Protein AF-A0A949YPM0-F1 (afdb_monomer_lite)

Foldseek 3Di:
DDDDPPPPPDDPDDPPPDDPPPPPPPDCVVVVVVVVVVVVVVVVVVVVVVVVVVCVVDDDPPPPPDPPPQLLVLLLVLLVLLQVLCCVQVHVVSNPDALVRLLPDPQNCVQQDPVLSVLNSVSRVVNVCSVPDPDDDPPPRVVSVVCSVVSVVSSVCSNVGHGDDD

Structure (mmCIF, N/CA/C/O backbone):
data_AF-A0A949YPM0-F1
#
_entry.id   AF-A0A949YPM0-F1
#
loop_
_atom_site.group_PDB
_atom_site.id
_atom_site.type_symbol
_atom_site.label_atom_id
_atom_site.label_alt_id
_atom_site.label_comp_id
_atom_site.label_asym_id
_atom_site.label_entity_id
_atom_site.label_seq_id
_atom_site.pdbx_PDB_ins_code
_atom_site.Cartn_x
_atom_site.Cartn_y
_atom_site.Cartn_z
_atom_site.occupancy
_atom_site.B_iso_or_equiv
_atom_site.auth_seq_id
_atom_site.auth_comp_id
_atom_site.auth_asym_id
_atom_site.auth_atom_id
_atom_site.pdbx_PDB_model_num
ATOM 1 N N . MET A 1 1 ? 20.812 -70.352 97.618 1.00 38.47 1 MET A N 1
ATOM 2 C CA . MET A 1 1 ? 21.909 -70.190 96.642 1.00 38.47 1 MET A CA 1
ATOM 3 C C . MET A 1 1 ? 21.410 -69.287 95.536 1.00 38.47 1 MET A C 1
ATOM 5 O O . MET A 1 1 ? 20.353 -69.546 94.978 1.00 38.47 1 MET A O 1
ATOM 9 N N . ASN A 1 2 ? 22.127 -68.184 95.355 1.00 43.38 2 ASN A N 1
ATOM 10 C CA . ASN A 1 2 ? 21.854 -67.089 94.435 1.00 43.38 2 ASN A CA 1
ATOM 11 C C . ASN A 1 2 ? 21.879 -67.557 92.979 1.00 43.38 2 ASN A C 1
ATOM 13 O O . ASN A 1 2 ? 22.799 -68.278 92.604 1.00 43.38 2 ASN A O 1
ATOM 17 N N . GLN A 1 3 ? 20.962 -67.057 92.151 1.00 50.47 3 GLN A N 1
ATOM 18 C CA . GLN A 1 3 ? 21.331 -66.685 90.787 1.00 50.47 3 GLN A CA 1
ATOM 19 C C . GLN A 1 3 ? 20.413 -65.580 90.267 1.00 50.47 3 GLN A C 1
ATOM 21 O O . GLN A 1 3 ? 19.273 -65.778 89.848 1.00 50.47 3 GLN A O 1
ATOM 26 N N . GLU A 1 4 ? 20.971 -64.383 90.380 1.00 54.62 4 GLU A N 1
ATOM 27 C CA . GLU A 1 4 ? 20.552 -63.123 89.804 1.00 54.62 4 GLU A CA 1
ATOM 28 C C . GLU A 1 4 ? 20.445 -63.273 88.281 1.00 54.62 4 GLU A C 1
ATOM 30 O O . GLU A 1 4 ? 21.450 -63.364 87.582 1.00 54.62 4 GLU A O 1
ATOM 35 N N . ASN A 1 5 ? 19.228 -63.272 87.737 1.00 54.69 5 ASN A N 1
ATOM 36 C CA . ASN A 1 5 ? 19.040 -62.923 86.333 1.00 54.69 5 ASN A CA 1
ATOM 37 C C . ASN A 1 5 ? 18.808 -61.416 86.270 1.00 54.69 5 ASN A C 1
ATOM 39 O O . ASN A 1 5 ? 17.684 -60.929 86.409 1.00 54.69 5 ASN A O 1
ATOM 43 N N . ALA A 1 6 ? 19.918 -60.690 86.129 1.00 57.59 6 ALA A N 1
ATOM 44 C CA . ALA A 1 6 ? 19.974 -59.255 85.916 1.00 57.59 6 ALA A CA 1
ATOM 45 C C . ALA A 1 6 ? 19.122 -58.874 84.696 1.00 57.59 6 ALA A C 1
ATOM 47 O O . ALA A 1 6 ? 19.560 -58.952 83.548 1.00 57.59 6 ALA A O 1
ATOM 48 N N . ARG A 1 7 ? 17.879 -58.448 84.938 1.00 60.66 7 ARG A N 1
ATOM 49 C CA . ARG A 1 7 ? 17.095 -57.738 83.929 1.00 60.66 7 ARG A CA 1
ATOM 50 C C . ARG A 1 7 ? 17.717 -56.359 83.784 1.00 60.66 7 ARG A C 1
ATOM 52 O O . ARG A 1 7 ? 17.396 -55.448 84.537 1.00 60.66 7 ARG A O 1
ATOM 59 N N . VAL A 1 8 ? 18.657 -56.241 82.853 1.00 64.75 8 VAL A N 1
ATOM 60 C CA . VAL A 1 8 ? 19.224 -54.966 82.417 1.00 64.75 8 VAL A CA 1
ATOM 61 C C . VAL A 1 8 ? 18.054 -54.072 81.996 1.00 64.75 8 VAL A C 1
ATOM 63 O O . VAL A 1 8 ? 17.419 -54.320 80.972 1.00 64.75 8 VAL A O 1
ATOM 66 N N . LEU A 1 9 ? 17.722 -53.072 82.819 1.00 64.19 9 LEU A N 1
ATOM 67 C CA . LEU A 1 9 ? 16.763 -52.037 82.448 1.00 64.19 9 LEU A CA 1
ATOM 68 C C . LEU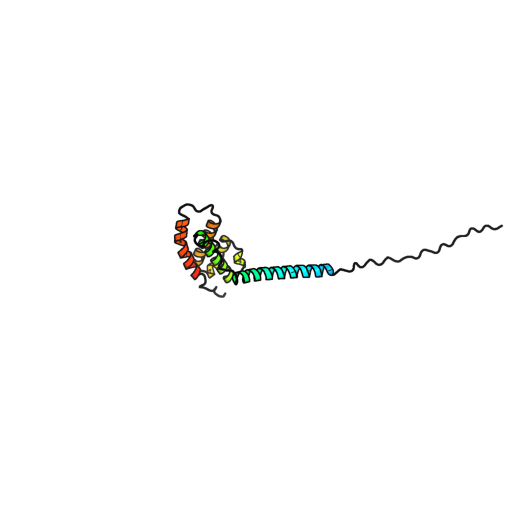 A 1 9 ? 17.405 -51.193 81.350 1.00 64.19 9 LEU A C 1
ATOM 70 O O . LEU A 1 9 ? 18.222 -50.314 81.614 1.00 64.19 9 LEU A O 1
ATOM 74 N N . VAL A 1 10 ? 17.045 -51.484 80.106 1.00 69.25 10 VAL A N 1
ATOM 75 C CA . VAL A 1 10 ? 17.373 -50.617 78.979 1.00 69.25 10 VAL A CA 1
ATOM 76 C C . VAL A 1 10 ? 16.450 -49.399 79.069 1.00 69.25 10 VAL A C 1
ATOM 78 O O . VAL A 1 10 ? 15.228 -49.584 79.077 1.00 69.25 10 VAL A O 1
ATOM 81 N N . PRO A 1 11 ? 16.976 -48.163 79.160 1.00 76.75 11 PRO A N 1
ATOM 82 C CA . PRO A 1 11 ? 16.118 -46.990 79.142 1.00 76.75 11 PRO A CA 1
ATOM 83 C C . PRO A 1 11 ? 15.390 -46.908 77.788 1.00 76.75 11 PRO A C 1
ATOM 85 O O . PRO A 1 11 ? 15.989 -47.213 76.750 1.00 76.75 11 PRO A O 1
ATOM 88 N N . PRO A 1 12 ? 14.103 -46.515 77.766 1.00 74.38 12 PRO A N 1
ATOM 89 C CA . PRO A 1 12 ? 13.367 -46.360 76.519 1.00 74.38 12 PRO A CA 1
ATOM 90 C C . PRO A 1 12 ? 14.058 -45.307 75.647 1.00 74.38 12 PRO A C 1
ATOM 92 O O . PRO A 1 12 ? 14.489 -44.263 76.142 1.00 74.38 12 PRO A O 1
ATOM 95 N N . ARG A 1 13 ? 14.198 -45.589 74.345 1.00 73.31 13 ARG A N 1
ATOM 96 C CA . ARG A 1 13 ? 14.840 -44.649 73.418 1.00 73.31 13 ARG A CA 1
ATOM 97 C C . ARG A 1 13 ? 14.066 -43.322 73.405 1.00 73.31 13 ARG A C 1
ATOM 99 O O . ARG A 1 13 ? 12.836 -43.364 73.332 1.00 73.31 13 ARG A O 1
ATOM 106 N N . PRO A 1 14 ? 14.751 -42.164 73.439 1.00 76.19 14 PRO A N 1
ATOM 107 C CA . PRO A 1 14 ? 14.097 -40.872 73.285 1.00 76.19 14 PRO A CA 1
ATOM 108 C C . PRO A 1 14 ? 13.355 -40.829 71.947 1.00 76.19 14 PRO A C 1
ATOM 110 O O . PRO A 1 14 ? 13.943 -41.136 70.909 1.00 76.19 14 PRO A O 1
ATOM 113 N N . ASN A 1 15 ? 12.071 -40.471 71.967 1.00 73.62 15 ASN A N 1
ATOM 114 C CA . ASN A 1 15 ? 11.315 -40.254 70.741 1.00 73.62 15 ASN A CA 1
ATOM 115 C C . ASN A 1 15 ? 11.779 -38.924 70.135 1.00 73.62 15 ASN A C 1
ATOM 117 O O . ASN A 1 15 ? 11.441 -37.855 70.646 1.00 73.62 15 ASN A O 1
ATOM 121 N N . LEU A 1 16 ? 12.608 -38.997 69.094 1.00 70.44 16 LEU A N 1
ATOM 122 C CA . LEU A 1 16 ? 12.941 -37.839 68.279 1.00 70.44 16 LEU A CA 1
ATOM 123 C C . LEU A 1 16 ? 11.668 -37.509 67.503 1.00 70.44 16 LEU A C 1
ATOM 125 O O . LEU A 1 16 ? 11.258 -38.268 66.627 1.00 70.44 16 LEU A O 1
ATOM 129 N N . GLY A 1 17 ? 10.991 -36.431 67.905 1.00 77.12 17 GLY A N 1
ATOM 130 C CA . GLY A 1 17 ? 9.842 -35.915 67.170 1.00 77.12 17 GLY A CA 1
ATOM 131 C C . GLY A 1 17 ? 10.182 -35.709 65.687 1.00 77.12 17 GLY A C 1
ATOM 132 O O . GLY A 1 17 ? 11.360 -35.707 65.326 1.00 77.12 17 GLY A O 1
ATOM 133 N N . PRO A 1 18 ? 9.168 -35.559 64.821 1.00 78.56 18 PRO A N 1
ATOM 134 C CA . PRO A 1 18 ? 9.378 -35.438 63.382 1.00 78.56 18 PRO A CA 1
ATOM 135 C C . PRO A 1 18 ? 10.439 -34.375 63.078 1.00 78.56 18 PRO A C 1
ATOM 137 O O . PRO A 1 18 ? 10.359 -33.259 63.597 1.00 78.56 18 PRO A O 1
ATOM 140 N N . GLU A 1 19 ? 11.441 -34.737 62.271 1.00 75.06 19 GLU A N 1
ATOM 141 C CA . GLU A 1 19 ? 12.464 -33.786 61.841 1.00 75.06 19 GLU A CA 1
ATOM 142 C C . GLU A 1 19 ? 11.786 -32.592 61.154 1.00 75.06 19 GLU A C 1
ATOM 144 O O . GLU A 1 19 ? 10.887 -32.796 60.327 1.00 75.06 19 GLU A O 1
ATOM 149 N N . PRO A 1 20 ? 12.174 -31.345 61.484 1.00 75.19 20 PRO A N 1
ATOM 150 C CA . PRO A 1 20 ? 11.647 -30.186 60.787 1.00 75.19 20 PRO A CA 1
ATOM 151 C C . PRO A 1 20 ? 12.026 -30.300 59.310 1.00 75.19 20 PRO A C 1
ATOM 153 O O . PRO A 1 20 ? 13.198 -30.472 58.971 1.00 75.19 20 PRO A O 1
ATOM 156 N N . TRP A 1 21 ? 11.031 -30.222 58.427 1.00 66.75 21 TRP A N 1
ATOM 157 C CA . TRP A 1 21 ? 11.277 -30.191 56.991 1.00 66.75 21 TRP A CA 1
ATOM 158 C C . TRP A 1 21 ? 12.193 -29.019 56.654 1.00 66.75 21 TRP A C 1
ATOM 160 O O . TRP A 1 21 ? 12.002 -27.906 57.146 1.00 66.75 21 TRP A O 1
ATOM 170 N N . SER A 1 22 ? 13.203 -29.280 55.825 1.00 66.38 22 SER A N 1
ATOM 171 C CA . SER A 1 22 ? 14.076 -28.236 55.312 1.00 66.38 22 SER A CA 1
ATOM 172 C C . SER A 1 22 ? 13.224 -27.220 54.561 1.00 66.38 22 SER A C 1
ATOM 174 O O . SER A 1 22 ? 12.698 -27.519 53.490 1.00 66.38 22 SER A O 1
ATOM 176 N N . GLU A 1 23 ? 13.082 -26.018 55.114 1.00 62.03 23 GLU A N 1
ATOM 177 C CA . GLU A 1 23 ? 12.576 -24.890 54.347 1.00 62.03 23 GLU A CA 1
ATOM 178 C C . GLU A 1 23 ? 13.609 -24.593 53.260 1.00 62.03 23 GLU A C 1
ATOM 180 O O . GLU A 1 23 ? 14.675 -24.020 53.512 1.00 62.03 23 GLU A O 1
ATOM 185 N N . GLU A 1 24 ? 13.319 -25.050 52.045 1.00 62.97 24 GLU A N 1
ATOM 186 C CA . GLU A 1 24 ? 14.066 -24.707 50.848 1.00 62.97 24 GLU A CA 1
ATOM 187 C C . GLU A 1 24 ? 13.990 -23.185 50.707 1.00 62.97 24 GLU A C 1
ATOM 189 O O . GLU A 1 24 ? 12.982 -22.620 50.283 1.00 62.97 24 GLU A O 1
ATOM 194 N N . ARG A 1 25 ? 15.034 -22.498 51.179 1.00 60.09 25 ARG A N 1
ATOM 195 C CA . ARG A 1 25 ? 15.120 -21.041 51.199 1.00 60.09 25 ARG A CA 1
ATOM 196 C C . ARG A 1 25 ? 14.944 -20.564 49.759 1.00 60.09 25 ARG A C 1
ATOM 198 O O . ARG A 1 25 ? 15.869 -20.684 48.960 1.00 60.09 25 ARG A O 1
ATOM 205 N N . SER A 1 26 ? 13.746 -20.082 49.424 1.00 62.22 26 SER A N 1
ATOM 206 C CA . SER A 1 26 ? 13.344 -19.713 48.067 1.00 62.22 26 SER A CA 1
ATOM 207 C C . SER A 1 26 ? 14.337 -18.698 47.511 1.00 62.22 26 SER A C 1
ATOM 209 O O . SER A 1 26 ? 14.323 -17.519 47.873 1.00 62.22 26 SER A O 1
ATOM 211 N N . SER A 1 27 ? 15.271 -19.191 46.701 1.00 59.34 27 SER A N 1
ATOM 212 C CA . SER A 1 27 ? 16.412 -18.416 46.243 1.00 59.34 27 SER A CA 1
ATOM 213 C C . SER A 1 27 ? 15.902 -17.367 45.260 1.00 59.34 27 SER A C 1
ATOM 215 O O . SER A 1 27 ? 15.370 -17.697 44.206 1.00 59.34 27 SER A O 1
ATOM 217 N N . GLN A 1 28 ? 16.022 -16.087 45.617 1.00 60.16 28 GLN A N 1
ATOM 218 C CA . GLN A 1 28 ? 15.603 -14.945 44.785 1.00 60.16 28 GLN A CA 1
ATOM 219 C C . GLN A 1 28 ? 16.583 -14.657 43.626 1.00 60.16 28 GLN A C 1
ATOM 221 O O . GLN A 1 28 ? 16.368 -13.767 42.805 1.00 60.16 28 GLN A O 1
ATOM 226 N N . TRP A 1 29 ? 17.666 -15.428 43.543 1.00 62.25 29 TRP A N 1
ATOM 227 C CA . TRP A 1 29 ? 18.730 -15.333 42.546 1.00 62.25 29 TRP A CA 1
ATOM 228 C C . TRP A 1 29 ? 18.268 -15.512 41.084 1.00 62.25 29 TRP A C 1
ATOM 230 O O . TRP A 1 29 ? 18.678 -14.705 40.247 1.00 62.25 29 TRP A O 1
ATOM 240 N N . PRO A 1 30 ? 17.390 -16.474 40.729 1.00 62.88 30 PRO A N 1
ATOM 241 C CA . PRO A 1 30 ? 16.832 -16.582 39.378 1.00 62.88 30 PRO A CA 1
ATOM 242 C C . PRO A 1 30 ? 16.025 -15.353 38.933 1.00 62.88 30 PRO A C 1
ATOM 244 O O . PRO A 1 30 ? 16.093 -14.980 37.763 1.00 62.88 30 PRO A O 1
ATOM 247 N N . LEU A 1 31 ? 15.312 -14.679 39.844 1.00 61.41 31 LEU A N 1
ATOM 248 C CA . LEU A 1 31 ? 14.546 -13.463 39.524 1.00 61.41 31 LEU A CA 1
ATOM 249 C C . LEU A 1 31 ? 15.473 -12.282 39.199 1.00 61.41 31 LEU A C 1
ATOM 251 O O . LEU A 1 31 ? 15.232 -11.548 38.239 1.00 61.41 31 LEU A O 1
ATOM 255 N N . LEU A 1 32 ? 16.572 -12.141 39.947 1.00 63.69 32 LEU A N 1
ATOM 256 C CA . LEU A 1 32 ? 17.615 -11.147 39.668 1.00 63.69 32 LEU A CA 1
ATOM 257 C C . LEU A 1 32 ? 18.326 -11.426 38.333 1.00 63.69 32 LEU A C 1
ATOM 259 O O . LEU A 1 32 ? 18.562 -10.500 37.555 1.00 63.69 32 LEU A O 1
ATOM 263 N N . GLY A 1 33 ? 18.605 -12.699 38.031 1.00 68.06 33 GLY A N 1
ATOM 264 C CA . GLY A 1 33 ? 19.191 -13.117 36.754 1.00 68.06 33 GLY A CA 1
ATOM 265 C C . GLY A 1 33 ? 18.290 -12.810 35.554 1.00 68.06 33 GLY A C 1
ATOM 266 O O . GLY A 1 33 ? 18.753 -12.250 34.559 1.00 68.06 33 GLY A O 1
ATOM 267 N N . ALA A 1 34 ? 16.990 -13.101 35.662 1.00 70.25 34 ALA A N 1
ATOM 268 C CA . ALA A 1 34 ? 16.015 -12.803 34.614 1.00 70.25 34 ALA A CA 1
ATOM 269 C C . ALA A 1 34 ? 15.866 -11.290 34.370 1.00 70.25 34 ALA A C 1
ATOM 271 O O . ALA A 1 34 ? 15.826 -10.851 33.218 1.00 70.25 34 ALA A O 1
ATOM 272 N N . GLY A 1 35 ? 15.853 -10.483 35.438 1.00 75.31 35 GLY A N 1
ATOM 273 C CA . GLY A 1 35 ? 15.790 -9.023 35.341 1.00 75.31 35 GLY A CA 1
ATOM 274 C C . GLY A 1 35 ? 16.996 -8.418 34.616 1.00 75.31 35 GLY A C 1
ATOM 275 O O . GLY A 1 35 ? 16.829 -7.576 33.732 1.00 75.31 35 GLY A O 1
ATOM 276 N N . LEU A 1 36 ? 18.208 -8.891 34.924 1.00 81.50 36 LEU A N 1
ATOM 277 C CA . LEU A 1 36 ? 19.436 -8.452 34.251 1.00 81.50 36 LEU A CA 1
ATOM 278 C C . LEU A 1 36 ? 19.457 -8.841 32.768 1.00 81.50 36 LEU A C 1
ATOM 280 O O . LEU A 1 36 ? 19.856 -8.034 31.927 1.00 81.50 36 LEU A O 1
ATOM 284 N N . MET A 1 37 ? 18.989 -10.046 32.436 1.00 79.12 37 MET A N 1
ATOM 285 C CA . MET A 1 37 ? 18.926 -10.521 31.052 1.00 79.12 37 MET A CA 1
ATOM 286 C C . MET A 1 37 ? 17.938 -9.685 30.224 1.00 79.12 37 MET A C 1
ATOM 288 O O . MET A 1 37 ? 18.277 -9.212 29.137 1.00 79.12 37 MET A O 1
ATOM 292 N N . LEU A 1 38 ? 16.757 -9.392 30.778 1.00 84.69 38 LEU A N 1
ATOM 293 C CA . LEU A 1 38 ? 15.768 -8.529 30.132 1.00 84.69 38 LEU A CA 1
ATOM 294 C C . LEU A 1 38 ? 16.290 -7.095 29.951 1.00 84.69 38 LEU A C 1
ATOM 296 O O . LEU A 1 38 ? 16.147 -6.520 28.871 1.00 84.69 38 LEU A O 1
ATOM 300 N N . ALA A 1 39 ? 16.944 -6.528 30.969 1.00 85.19 39 ALA A N 1
ATOM 301 C CA . ALA A 1 39 ? 17.551 -5.201 30.880 1.00 85.19 39 ALA A CA 1
ATOM 302 C C . ALA A 1 39 ? 18.645 -5.140 29.799 1.00 85.19 39 ALA A C 1
ATOM 304 O O . ALA A 1 39 ? 18.699 -4.178 29.031 1.00 85.19 39 ALA A O 1
ATOM 305 N N . ALA A 1 40 ? 19.470 -6.186 29.679 1.00 85.75 40 ALA A N 1
ATOM 306 C CA . ALA A 1 40 ? 20.490 -6.293 28.639 1.00 85.75 40 ALA A CA 1
ATOM 307 C C . ALA A 1 40 ? 19.879 -6.393 27.230 1.00 85.75 40 ALA A C 1
ATOM 309 O O . ALA A 1 40 ? 20.353 -5.722 26.311 1.00 85.75 40 ALA A O 1
ATOM 310 N N . LEU A 1 41 ? 18.797 -7.161 27.054 1.00 87.50 41 LEU A N 1
ATOM 311 C CA . LEU A 1 41 ? 18.079 -7.253 25.778 1.00 87.50 41 LEU A CA 1
ATOM 312 C C . LEU A 1 41 ? 17.441 -5.919 25.377 1.00 87.50 41 LEU A C 1
ATOM 314 O O . LEU A 1 41 ? 17.564 -5.499 24.225 1.00 87.50 41 LEU A O 1
ATOM 318 N N . LEU A 1 42 ? 16.806 -5.221 26.322 1.00 89.56 42 LEU A N 1
ATOM 319 C CA . LEU A 1 42 ? 16.216 -3.904 26.077 1.00 89.56 42 LEU A CA 1
ATOM 320 C C . LEU A 1 42 ? 17.293 -2.870 25.731 1.00 89.56 42 LEU A C 1
ATOM 322 O O . LEU A 1 42 ? 17.146 -2.129 24.756 1.00 89.56 42 LEU A O 1
ATOM 326 N N . ALA A 1 43 ? 18.413 -2.865 26.458 1.00 87.69 43 ALA A N 1
ATOM 327 C CA . ALA A 1 43 ? 19.553 -2.007 26.153 1.00 87.69 43 ALA A CA 1
ATOM 328 C C . ALA A 1 43 ? 20.142 -2.315 24.767 1.00 87.69 43 ALA A C 1
ATOM 330 O O . ALA A 1 43 ? 20.415 -1.392 23.998 1.00 87.69 43 ALA A O 1
ATOM 331 N N . ALA A 1 44 ? 20.269 -3.593 24.396 1.00 84.31 4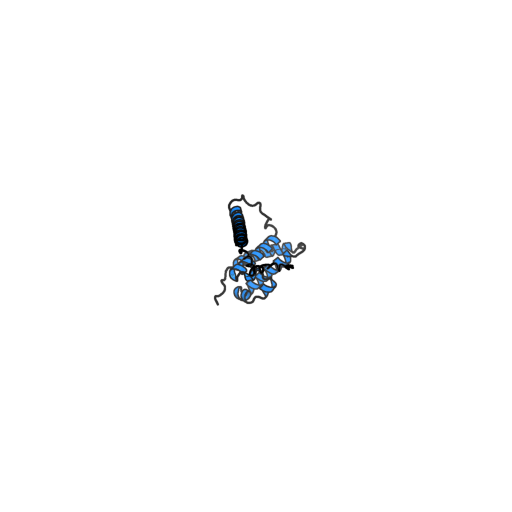4 ALA A N 1
ATOM 332 C CA . ALA A 1 44 ? 20.740 -4.012 23.079 1.00 84.31 44 ALA A CA 1
ATOM 333 C C . ALA A 1 44 ? 19.769 -3.607 21.956 1.00 84.31 44 ALA A C 1
ATOM 335 O O . ALA A 1 44 ? 20.212 -3.149 20.900 1.00 84.31 44 ALA A O 1
ATOM 336 N N . ALA A 1 45 ? 18.457 -3.708 22.181 1.00 82.38 45 ALA A N 1
ATOM 337 C CA . ALA A 1 45 ? 17.436 -3.272 21.232 1.00 82.38 45 ALA A CA 1
ATOM 338 C C . ALA A 1 45 ? 17.479 -1.749 21.021 1.00 82.38 45 ALA A C 1
ATOM 340 O O . ALA A 1 45 ? 17.558 -1.278 19.881 1.00 82.38 45 ALA A O 1
ATOM 341 N N . VAL A 1 46 ? 17.520 -0.967 22.105 1.00 87.81 46 VAL A N 1
ATOM 342 C CA . VAL A 1 46 ? 17.649 0.501 22.052 1.00 87.81 46 VAL A CA 1
ATOM 343 C C . VAL A 1 46 ? 18.976 0.911 21.409 1.00 87.81 46 VAL A C 1
ATOM 345 O O . VAL A 1 46 ? 19.018 1.831 20.584 1.00 87.81 46 VAL A O 1
ATOM 348 N N . TRP A 1 47 ? 20.069 0.208 21.711 1.00 85.38 47 TRP A N 1
ATOM 349 C CA . TRP A 1 47 ? 21.369 0.435 21.088 1.00 85.38 47 TRP A CA 1
ATOM 350 C C . TRP A 1 47 ? 21.355 0.105 19.593 1.00 85.38 47 TRP A C 1
ATOM 352 O O . TRP A 1 47 ? 21.835 0.903 18.794 1.00 85.38 47 TRP A O 1
ATOM 362 N N . MET A 1 48 ? 20.733 -0.996 19.164 1.00 80.81 48 MET A N 1
ATOM 363 C CA . MET A 1 48 ? 20.585 -1.323 17.742 1.00 80.81 48 MET A CA 1
ATOM 364 C C . MET A 1 48 ? 19.733 -0.292 16.994 1.00 80.81 48 MET A C 1
ATOM 366 O O . MET A 1 48 ? 20.118 0.137 15.904 1.00 80.81 48 MET A O 1
ATOM 370 N N . ILE A 1 49 ? 18.617 0.158 17.571 1.00 78.31 49 ILE A N 1
ATOM 371 C CA . ILE A 1 49 ? 17.753 1.184 16.967 1.00 78.31 49 ILE A CA 1
ATOM 372 C C . ILE A 1 49 ? 18.495 2.523 16.885 1.00 78.31 49 ILE A C 1
ATOM 374 O O . ILE A 1 49 ? 18.519 3.160 15.828 1.00 78.31 49 ILE A O 1
ATOM 378 N N . SER A 1 50 ? 19.149 2.947 17.966 1.00 76.06 50 SER A N 1
ATOM 379 C CA . SER A 1 50 ? 19.904 4.204 17.994 1.00 76.06 50 SER A CA 1
ATOM 380 C C . SER A 1 50 ? 21.150 4.153 17.108 1.00 76.06 50 SER A C 1
ATOM 382 O O . SER A 1 50 ? 21.452 5.142 16.446 1.00 76.06 50 SER A O 1
ATOM 384 N N . ARG A 1 51 ? 21.825 3.004 16.989 1.00 70.31 51 ARG A N 1
ATOM 385 C CA . ARG A 1 51 ? 22.934 2.781 16.050 1.00 70.31 51 ARG A CA 1
ATOM 386 C C . ARG A 1 51 ? 22.455 2.822 14.604 1.00 70.31 51 ARG A C 1
ATOM 388 O O . ARG A 1 51 ? 23.120 3.444 13.784 1.00 70.31 51 ARG A O 1
ATOM 395 N N . ARG A 1 52 ? 21.292 2.244 14.281 1.00 66.62 52 ARG A N 1
ATOM 396 C CA . ARG A 1 52 ? 20.661 2.395 12.954 1.00 66.62 52 ARG A CA 1
ATOM 397 C C . ARG A 1 52 ? 20.334 3.862 12.660 1.00 66.62 52 ARG A C 1
ATOM 399 O O . ARG A 1 52 ? 20.603 4.328 11.559 1.00 66.62 52 ARG A O 1
ATOM 406 N N . ARG A 1 53 ? 19.834 4.617 13.645 1.00 63.84 53 ARG A N 1
ATOM 407 C CA . ARG A 1 53 ? 19.547 6.058 13.503 1.00 63.84 53 ARG A CA 1
ATOM 408 C C . ARG A 1 53 ? 20.812 6.923 13.402 1.00 63.84 53 ARG A C 1
ATOM 410 O O . ARG A 1 53 ? 20.835 7.845 12.597 1.00 63.84 53 ARG A O 1
ATOM 417 N N . ARG A 1 54 ? 21.885 6.618 14.143 1.00 57.41 54 ARG A N 1
ATOM 418 C CA . ARG A 1 54 ? 23.180 7.326 14.046 1.00 57.41 54 ARG A CA 1
ATOM 419 C C . ARG A 1 54 ? 23.933 6.988 12.762 1.00 57.41 54 ARG A C 1
ATOM 421 O O . ARG A 1 54 ? 24.504 7.887 12.162 1.00 57.41 54 ARG A O 1
ATOM 428 N N . LYS A 1 55 ? 23.852 5.745 12.273 1.00 49.19 55 LYS A N 1
ATOM 429 C CA . LYS A 1 55 ? 24.339 5.378 10.932 1.00 49.19 55 LYS A CA 1
ATOM 430 C C . LYS A 1 55 ? 23.590 6.108 9.808 1.00 49.19 55 LYS A C 1
ATOM 432 O O . LYS A 1 55 ? 24.162 6.300 8.751 1.00 49.19 55 LYS A O 1
ATOM 437 N N . ARG A 1 56 ? 22.354 6.571 10.031 1.00 51.28 56 ARG A N 1
ATOM 438 C CA . ARG A 1 56 ? 21.667 7.488 9.100 1.00 51.28 56 ARG A CA 1
ATOM 439 C C . ARG A 1 56 ? 22.144 8.945 9.198 1.00 51.28 56 ARG A C 1
ATOM 441 O O . ARG A 1 56 ? 21.848 9.714 8.298 1.00 51.28 56 ARG A O 1
ATOM 448 N N . ARG A 1 57 ? 22.848 9.339 10.270 1.00 51.84 57 ARG A N 1
ATOM 449 C CA . ARG A 1 57 ? 23.342 10.717 10.485 1.00 51.84 57 ARG A CA 1
ATOM 450 C C . ARG A 1 57 ? 24.853 10.899 10.286 1.00 51.84 57 ARG A C 1
ATOM 452 O O . ARG A 1 57 ? 25.275 12.034 10.132 1.00 51.84 57 ARG A O 1
ATOM 459 N N . ALA A 1 58 ? 25.658 9.835 10.302 1.00 53.97 58 ALA A N 1
ATOM 460 C CA . ALA A 1 58 ? 27.126 9.925 10.269 1.00 53.97 58 ALA A CA 1
ATOM 461 C C . ALA A 1 58 ? 27.789 8.903 9.324 1.00 53.97 58 ALA A C 1
ATOM 463 O O . ALA A 1 58 ? 28.840 8.350 9.636 1.00 53.97 58 ALA A O 1
ATOM 464 N N . VAL A 1 59 ? 27.162 8.605 8.186 1.00 44.38 59 VAL A N 1
ATOM 465 C CA . VAL A 1 59 ? 27.740 7.742 7.148 1.00 44.38 59 VAL A CA 1
ATOM 466 C C . VAL A 1 59 ? 27.805 8.561 5.867 1.00 44.38 59 VAL A C 1
ATOM 468 O O . VAL A 1 59 ? 26.808 9.166 5.476 1.00 44.38 59 VAL A O 1
ATOM 471 N N . SER A 1 60 ? 28.997 8.599 5.264 1.00 52.44 60 SER A N 1
ATOM 472 C CA . SER A 1 60 ? 29.245 8.997 3.874 1.00 52.44 60 SER A CA 1
ATOM 473 C C . SER A 1 60 ? 28.106 8.539 2.959 1.00 52.44 60 SER A C 1
ATOM 475 O O . SER A 1 60 ? 27.507 7.501 3.254 1.00 52.44 60 SER A O 1
ATOM 477 N N . PRO A 1 61 ? 27.790 9.277 1.876 1.00 44.66 61 PRO A N 1
ATOM 478 C CA . PRO A 1 61 ? 26.594 9.033 1.078 1.00 44.66 61 PRO A CA 1
ATOM 479 C C . PRO A 1 61 ? 26.473 7.538 0.776 1.00 44.66 61 PRO A C 1
ATOM 481 O O . PRO A 1 61 ? 27.475 6.920 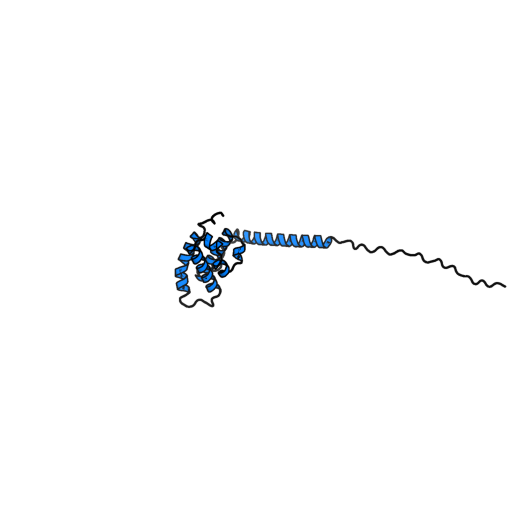0.391 1.00 44.66 61 PRO A O 1
ATOM 484 N N . PRO A 1 62 ? 25.301 6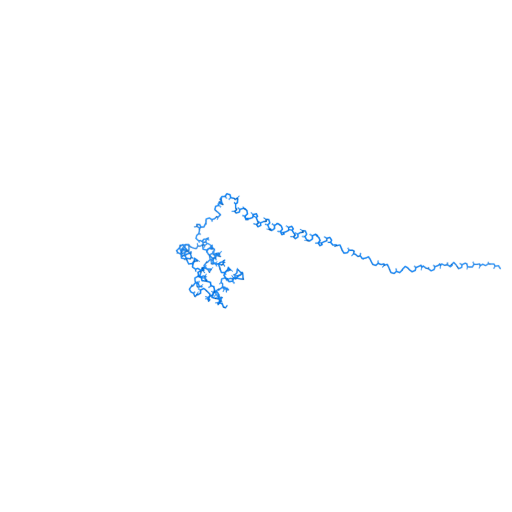.925 1.017 1.00 47.69 62 PRO A N 1
ATOM 485 C CA . PRO A 1 62 ? 25.114 5.533 0.666 1.00 47.69 62 PRO A CA 1
ATOM 486 C C . PRO A 1 62 ? 25.486 5.398 -0.808 1.00 47.69 62 PRO A C 1
ATOM 488 O O . PRO A 1 62 ? 24.969 6.134 -1.647 1.00 47.69 62 PRO A O 1
ATOM 491 N N . LYS A 1 63 ? 26.384 4.460 -1.127 1.00 44.00 63 LYS A N 1
ATOM 492 C CA . LYS A 1 63 ? 26.401 3.892 -2.475 1.00 44.00 63 LYS A CA 1
ATOM 493 C C . LYS A 1 63 ? 24.939 3.511 -2.743 1.00 44.00 63 LYS A C 1
ATOM 495 O O . LYS A 1 63 ? 24.403 2.777 -1.905 1.00 44.00 63 LYS A O 1
ATOM 500 N N . PRO A 1 64 ? 24.275 4.086 -3.762 1.00 40.44 64 PRO A N 1
ATOM 501 C CA . PRO A 1 64 ? 22.842 3.922 -3.945 1.00 40.44 64 PRO A CA 1
ATOM 502 C C . PRO A 1 64 ? 22.558 2.426 -3.984 1.00 40.44 64 PRO A C 1
ATOM 504 O O . PRO A 1 64 ? 23.071 1.700 -4.834 1.00 40.44 64 PRO A O 1
ATOM 507 N N . VAL A 1 65 ? 21.856 1.949 -2.959 1.00 47.59 65 VAL A N 1
ATOM 508 C CA . VAL A 1 65 ? 21.431 0.560 -2.883 1.00 47.59 65 VAL A CA 1
ATOM 509 C C . VAL A 1 65 ? 20.315 0.469 -3.895 1.00 47.59 65 VAL A C 1
ATOM 511 O O . VAL A 1 65 ? 19.263 1.045 -3.648 1.00 47.59 65 VAL A O 1
ATOM 514 N N . THR A 1 66 ? 20.619 -0.178 -5.016 1.00 48.50 66 THR A N 1
ATOM 515 C CA . THR A 1 66 ? 19.697 -0.502 -6.101 1.00 48.50 66 THR A CA 1
ATOM 516 C C . THR A 1 66 ? 18.992 0.737 -6.626 1.00 48.50 66 THR A C 1
ATOM 518 O O . THR A 1 66 ? 18.033 1.234 -6.046 1.00 48.50 66 THR A O 1
ATOM 521 N N . SER A 1 67 ? 19.513 1.251 -7.732 1.00 47.28 67 SER A N 1
ATOM 522 C CA . SER A 1 67 ? 18.775 2.116 -8.634 1.00 47.28 67 SER A CA 1
ATOM 523 C C . SER A 1 67 ? 17.257 1.900 -8.518 1.00 47.28 67 SER A C 1
ATOM 525 O O . SER A 1 67 ? 16.745 0.853 -8.912 1.00 47.28 67 SER A O 1
ATOM 527 N N . LEU A 1 68 ? 16.534 2.917 -8.040 1.00 58.28 68 LEU A N 1
ATOM 528 C CA . LEU A 1 68 ? 15.118 3.089 -8.382 1.00 58.28 68 LEU A CA 1
ATOM 529 C C . LEU A 1 68 ? 14.934 3.158 -9.912 1.00 58.28 68 LEU A C 1
ATOM 531 O O . LEU A 1 68 ? 13.821 3.317 -10.376 1.00 58.28 68 LEU A O 1
ATOM 535 N N . ASP A 1 69 ? 15.999 3.061 -10.707 1.00 62.44 69 ASP A N 1
ATOM 536 C CA . ASP A 1 69 ? 15.980 3.085 -12.163 1.00 62.44 69 ASP A CA 1
ATOM 537 C C . ASP A 1 69 ? 15.211 1.905 -12.776 1.00 62.44 69 ASP A C 1
ATOM 539 O O . ASP A 1 69 ? 14.866 1.989 -13.951 1.00 62.44 69 ASP A O 1
ATOM 543 N N . THR A 1 70 ? 14.901 0.832 -12.028 1.00 78.00 70 THR A N 1
ATOM 544 C CA . THR A 1 70 ? 14.041 -0.234 -12.563 1.00 78.00 70 THR A CA 1
ATOM 545 C C . THR A 1 70 ? 12.551 0.054 -12.293 1.00 78.00 70 THR A C 1
ATOM 547 O O . THR A 1 70 ? 12.172 0.370 -11.159 1.00 78.00 70 THR A O 1
ATOM 550 N N . PRO A 1 71 ? 11.677 -0.031 -13.315 1.00 83.56 71 PRO A N 1
ATOM 551 C CA . PRO A 1 71 ? 10.251 0.308 -13.193 1.00 83.56 71 PRO A CA 1
ATOM 552 C C . PRO A 1 71 ? 9.505 -0.503 -12.123 1.00 83.56 71 PRO A C 1
ATOM 554 O O . PRO A 1 71 ? 8.691 0.023 -11.365 1.00 83.56 71 PRO A O 1
ATOM 557 N N . ASP A 1 72 ? 9.825 -1.787 -12.009 1.00 84.69 72 ASP A N 1
ATOM 558 C CA . ASP A 1 72 ? 9.280 -2.703 -11.007 1.00 84.69 72 ASP A CA 1
ATOM 559 C C . ASP A 1 72 ? 9.595 -2.249 -9.570 1.00 84.69 72 ASP A C 1
ATOM 561 O O . ASP A 1 72 ? 8.710 -2.215 -8.711 1.00 84.69 72 ASP A O 1
ATOM 565 N N . ALA A 1 73 ? 10.828 -1.812 -9.305 1.00 86.06 73 ALA A N 1
ATOM 566 C CA . ALA A 1 73 ? 11.228 -1.293 -8.003 1.00 86.06 73 ALA A CA 1
ATOM 567 C C . ALA A 1 73 ? 10.480 0.003 -7.651 1.00 86.06 73 ALA A C 1
ATOM 569 O O . ALA A 1 73 ? 10.109 0.204 -6.488 1.00 86.06 73 ALA A O 1
ATOM 570 N N . GLN A 1 74 ? 10.213 0.866 -8.640 1.00 88.88 74 GLN A N 1
ATOM 571 C CA . GLN A 1 74 ? 9.396 2.065 -8.439 1.00 88.88 74 GLN A CA 1
ATOM 572 C C . GLN A 1 74 ? 7.953 1.701 -8.087 1.00 88.88 74 GLN A C 1
ATOM 574 O O . GLN A 1 74 ? 7.437 2.194 -7.085 1.00 88.88 74 GLN A O 1
ATOM 579 N N . LEU A 1 75 ? 7.329 0.792 -8.842 1.00 90.81 75 LEU A N 1
ATOM 580 C CA . LEU A 1 75 ? 5.966 0.319 -8.584 1.00 90.81 75 LEU A CA 1
ATOM 581 C C . LEU A 1 75 ? 5.824 -0.254 -7.167 1.00 90.81 75 LEU A C 1
ATOM 583 O O . LEU A 1 75 ? 4.924 0.136 -6.420 1.00 90.81 75 LEU A O 1
ATOM 587 N N . LEU A 1 76 ? 6.737 -1.148 -6.772 1.00 90.62 76 LEU A N 1
ATOM 588 C CA . LEU A 1 76 ? 6.736 -1.747 -5.436 1.00 90.62 76 LEU A CA 1
ATOM 589 C C . LEU A 1 76 ? 6.909 -0.683 -4.343 1.00 90.62 76 LEU A C 1
ATOM 591 O O . LEU A 1 76 ? 6.255 -0.753 -3.300 1.00 90.62 76 LEU A O 1
ATOM 595 N N . SER A 1 77 ? 7.747 0.328 -4.582 1.00 90.38 77 SER A N 1
ATOM 596 C CA . SER A 1 77 ? 7.926 1.450 -3.658 1.00 90.38 77 SER A CA 1
ATOM 597 C C . SER A 1 77 ? 6.653 2.291 -3.516 1.00 90.38 77 SER A C 1
ATOM 599 O O . SER A 1 77 ? 6.261 2.605 -2.389 1.00 90.38 77 SER A O 1
ATOM 601 N N . LEU A 1 78 ? 5.96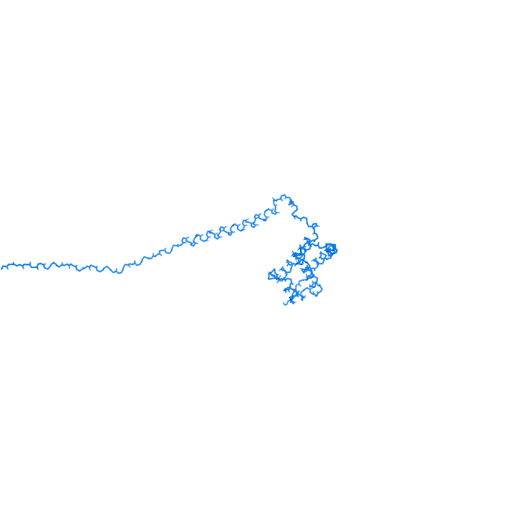5 2.603 -4.622 1.00 92.12 78 LEU A N 1
ATOM 602 C CA . LEU A 1 78 ? 4.680 3.314 -4.602 1.00 92.12 78 LEU A CA 1
ATOM 603 C C . LEU A 1 78 ? 3.630 2.518 -3.811 1.00 92.12 78 LEU A C 1
ATOM 605 O O . LEU A 1 78 ? 2.961 3.077 -2.940 1.00 92.12 78 LEU A O 1
ATOM 609 N N . ALA A 1 79 ? 3.529 1.205 -4.032 1.00 92.88 79 ALA A N 1
ATOM 610 C CA . ALA A 1 79 ? 2.595 0.344 -3.304 1.00 92.88 79 ALA A CA 1
ATOM 611 C C . ALA A 1 79 ? 2.882 0.297 -1.791 1.00 92.88 79 ALA A C 1
ATOM 613 O O . ALA A 1 79 ? 1.960 0.394 -0.976 1.00 92.88 79 ALA A O 1
ATOM 614 N N . VAL A 1 80 ? 4.158 0.211 -1.394 1.00 92.25 80 VAL A N 1
ATOM 615 C CA . VAL A 1 80 ? 4.564 0.285 0.021 1.00 92.25 80 VAL A CA 1
ATOM 616 C C . VAL A 1 80 ? 4.180 1.631 0.627 1.00 92.25 80 VAL A C 1
ATOM 618 O O . VAL A 1 80 ? 3.591 1.670 1.707 1.00 92.25 80 VAL A O 1
ATOM 621 N N . GLN A 1 81 ? 4.467 2.732 -0.067 1.00 91.38 81 GLN A N 1
ATOM 622 C CA . GLN A 1 81 ? 4.111 4.072 0.397 1.00 91.38 81 GLN A CA 1
ATOM 623 C C . GLN A 1 81 ? 2.592 4.221 0.566 1.00 91.38 81 GLN A C 1
ATOM 625 O O . GLN A 1 81 ? 2.146 4.727 1.593 1.00 91.38 81 GLN A O 1
ATOM 630 N N . ALA A 1 82 ? 1.790 3.700 -0.370 1.00 91.94 82 ALA A N 1
ATOM 631 C CA . ALA A 1 82 ? 0.332 3.753 -0.293 1.00 91.94 82 ALA A CA 1
ATOM 632 C C . ALA A 1 82 ? -0.183 2.972 0.924 1.00 91.94 82 ALA A C 1
ATOM 634 O O . ALA A 1 82 ? -1.013 3.478 1.681 1.00 91.94 82 ALA A O 1
ATOM 635 N N . ARG A 1 83 ? 0.366 1.775 1.180 1.00 92.19 83 ARG A N 1
ATOM 636 C CA . ARG A 1 83 ? 0.047 0.989 2.383 1.00 92.19 83 ARG A CA 1
ATOM 637 C C . ARG A 1 83 ? 0.414 1.724 3.669 1.00 92.19 83 ARG A C 1
ATOM 639 O O . ARG A 1 83 ? -0.387 1.740 4.600 1.00 92.19 83 ARG A O 1
ATOM 646 N N . GLU A 1 84 ? 1.576 2.365 3.733 1.00 91.38 84 GLU A N 1
ATOM 647 C CA . GLU A 1 84 ? 1.975 3.156 4.904 1.00 91.38 84 GLU A CA 1
ATOM 648 C C . GLU A 1 84 ? 1.058 4.371 5.120 1.00 91.38 84 GLU A C 1
ATOM 650 O O . GLU A 1 84 ? 0.710 4.689 6.263 1.00 91.38 84 GLU A O 1
ATOM 655 N N . THR A 1 85 ? 0.579 5.007 4.046 1.00 90.69 85 THR A N 1
ATOM 656 C CA . THR A 1 85 ? -0.439 6.061 4.138 1.00 90.69 85 THR A CA 1
ATOM 657 C C . THR A 1 85 ? -1.748 5.530 4.724 1.00 90.69 85 THR A C 1
ATOM 659 O O . THR A 1 85 ? -2.299 6.144 5.640 1.00 90.69 85 THR A O 1
ATOM 662 N N . LEU A 1 86 ? -2.227 4.371 4.263 1.00 90.81 86 LEU A N 1
ATOM 663 C CA . LEU A 1 86 ? -3.431 3.740 4.812 1.00 90.81 86 LEU A CA 1
ATOM 664 C C . LEU A 1 86 ? -3.266 3.388 6.291 1.00 90.81 86 LEU A C 1
ATOM 666 O O . LEU A 1 86 ? -4.145 3.687 7.094 1.00 90.81 86 LEU A O 1
ATOM 670 N N . VAL A 1 87 ? -2.130 2.801 6.665 1.00 91.38 87 VAL A N 1
ATOM 671 C CA . VAL A 1 87 ? -1.817 2.450 8.056 1.00 91.38 87 VAL A CA 1
ATOM 672 C C . VAL A 1 87 ? -1.799 3.689 8.947 1.00 91.38 87 VAL A C 1
ATOM 674 O O . VAL A 1 87 ? -2.335 3.668 10.053 1.00 91.38 87 VAL A O 1
ATOM 677 N N . THR A 1 88 ? -1.228 4.788 8.457 1.00 89.06 88 THR A N 1
ATOM 678 C CA . THR A 1 88 ? -1.201 6.062 9.184 1.00 89.06 88 THR A CA 1
ATOM 679 C C . THR A 1 88 ? -2.609 6.630 9.374 1.00 89.06 88 THR A C 1
ATOM 681 O O . THR A 1 88 ? -2.908 7.191 10.425 1.00 89.06 88 THR A O 1
ATOM 684 N N . ARG A 1 89 ? -3.485 6.473 8.375 1.00 86.81 89 ARG A N 1
ATOM 685 C CA . ARG A 1 89 ? -4.827 7.070 8.368 1.00 86.81 89 ARG A CA 1
ATOM 686 C C . ARG A 1 89 ? -5.886 6.243 9.101 1.00 86.81 89 ARG A C 1
ATOM 688 O O . ARG A 1 89 ? -6.737 6.821 9.769 1.00 86.81 89 ARG A O 1
ATOM 695 N N . PHE A 1 90 ? -5.855 4.922 8.962 1.00 87.81 90 PHE A N 1
ATOM 696 C CA . PHE A 1 90 ? -6.894 4.011 9.462 1.00 87.81 90 PHE A CA 1
ATOM 697 C C . PHE A 1 90 ? -6.399 3.079 10.576 1.00 87.81 90 PHE A C 1
ATOM 699 O O . PHE A 1 90 ? -7.204 2.410 11.221 1.00 87.81 90 PHE A O 1
ATOM 706 N N . GLY A 1 91 ? -5.090 3.053 10.836 1.00 88.56 91 GLY A N 1
ATOM 707 C CA . GLY A 1 91 ? -4.488 2.339 11.955 1.00 88.56 91 GLY A CA 1
ATOM 708 C C . GLY A 1 91 ? -3.635 1.125 11.565 1.00 88.56 91 GLY A C 1
ATOM 709 O O . GLY A 1 91 ? -3.628 0.666 10.419 1.00 88.56 91 GLY A O 1
ATOM 710 N N . PRO A 1 92 ? -2.900 0.564 12.544 1.00 89.50 92 PRO A N 1
ATOM 711 C CA . PRO A 1 92 ? -1.893 -0.474 12.317 1.00 89.50 92 PRO A CA 1
ATOM 712 C C . PRO A 1 92 ? -2.461 -1.819 11.858 1.00 89.50 92 PRO A C 1
ATOM 714 O O . PRO A 1 92 ? -1.721 -2.611 11.275 1.00 89.50 92 PRO A O 1
ATOM 717 N N . SER A 1 93 ? -3.751 -2.084 12.082 1.00 89.38 93 SER A N 1
ATOM 718 C CA . SER A 1 93 ? -4.401 -3.332 11.667 1.00 89.38 93 SER A CA 1
ATOM 719 C C . SER A 1 93 ? -4.378 -3.531 10.149 1.00 89.38 93 SER A C 1
ATOM 721 O O . SER A 1 93 ? -4.261 -4.668 9.700 1.00 89.38 93 SER A O 1
ATOM 723 N N . LEU A 1 94 ? -4.398 -2.451 9.353 1.00 89.38 94 LEU A N 1
ATOM 724 C CA . LEU A 1 94 ? -4.315 -2.534 7.890 1.00 89.38 94 LEU A CA 1
ATOM 725 C C . LEU A 1 94 ? -2.971 -3.057 7.379 1.00 89.38 94 LEU A C 1
ATOM 727 O O . LEU A 1 94 ? -2.904 -3.556 6.258 1.00 89.38 94 LEU A O 1
ATOM 731 N N . ARG A 1 95 ? -1.898 -2.983 8.177 1.00 89.38 95 ARG A N 1
ATOM 732 C CA . ARG A 1 95 ? -0.568 -3.429 7.736 1.00 89.38 95 ARG A CA 1
ATOM 733 C C . ARG A 1 95 ? -0.538 -4.929 7.439 1.00 89.38 95 ARG A C 1
ATOM 735 O O . ARG A 1 95 ? 0.185 -5.346 6.542 1.00 89.38 95 ARG A O 1
ATOM 742 N N . ALA A 1 96 ? -1.298 -5.716 8.197 1.00 90.56 96 ALA A N 1
ATOM 743 C CA . ALA A 1 96 ? -1.350 -7.167 8.047 1.00 90.56 96 ALA A CA 1
ATOM 744 C C . ALA A 1 96 ? -2.348 -7.630 6.974 1.00 90.56 96 ALA A C 1
ATOM 746 O O . ALA A 1 96 ? -2.332 -8.805 6.623 1.00 90.56 96 ALA A O 1
ATOM 747 N N . ARG A 1 97 ? -3.201 -6.731 6.460 1.00 91.56 97 ARG A N 1
ATOM 748 C CA . ARG A 1 97 ? -4.275 -7.112 5.543 1.00 91.56 97 ARG A CA 1
ATOM 749 C C . ARG A 1 97 ? -3.793 -7.311 4.117 1.00 91.56 97 ARG A C 1
ATOM 751 O O . ARG A 1 97 ? -2.976 -6.533 3.604 1.00 91.56 97 ARG A O 1
ATOM 758 N N . THR A 1 98 ? -4.337 -8.326 3.459 1.00 94.00 98 THR A N 1
ATOM 759 C CA . THR A 1 98 ? -4.070 -8.594 2.040 1.00 94.00 98 THR A CA 1
ATOM 760 C C . THR A 1 98 ? -4.747 -7.551 1.152 1.00 94.00 98 THR A C 1
ATOM 762 O O . THR A 1 98 ? -5.607 -6.788 1.592 1.00 94.00 98 THR A O 1
ATOM 765 N N . THR A 1 99 ? -4.342 -7.476 -0.114 1.00 95.06 99 THR A N 1
ATOM 766 C CA . THR A 1 99 ? -4.994 -6.587 -1.088 1.00 95.06 99 THR A CA 1
ATOM 767 C C . THR A 1 99 ? -6.473 -6.958 -1.284 1.00 95.06 99 THR A C 1
ATOM 769 O O . THR A 1 99 ? -7.310 -6.067 -1.393 1.00 95.06 99 THR A O 1
ATOM 772 N N . GLU A 1 100 ? -6.816 -8.248 -1.218 1.00 96.00 100 GLU A N 1
ATOM 773 C CA . GLU A 1 100 ? -8.199 -8.748 -1.286 1.00 96.00 100 GLU A CA 1
ATOM 774 C C . GLU A 1 100 ? -9.032 -8.391 -0.046 1.00 96.00 100 GLU A C 1
ATOM 776 O O . GLU A 1 100 ? -10.207 -8.046 -0.145 1.00 96.00 100 GLU A O 1
ATOM 781 N N . GLU A 1 101 ? -8.442 -8.437 1.147 1.00 96.44 101 GLU A N 1
ATOM 782 C CA . GLU A 1 101 ? -9.137 -8.000 2.360 1.00 96.44 101 GLU A CA 1
ATOM 783 C C . GLU A 1 101 ? -9.414 -6.494 2.331 1.00 96.44 101 GLU A C 1
ATOM 785 O O . GLU A 1 101 ? -10.476 -6.047 2.761 1.00 96.44 101 GLU A O 1
ATOM 790 N N . ILE A 1 102 ? -8.471 -5.704 1.807 1.00 94.81 102 ILE A N 1
ATOM 791 C CA . ILE A 1 102 ? -8.640 -4.255 1.656 1.00 94.81 102 ILE A CA 1
ATOM 792 C C . ILE A 1 102 ? -9.683 -3.942 0.576 1.00 94.81 102 ILE A C 1
ATOM 794 O O . ILE A 1 102 ? -10.471 -3.022 0.776 1.00 94.81 102 ILE A O 1
ATOM 798 N N . SER A 1 103 ? -9.742 -4.699 -0.528 1.00 95.94 103 SER A N 1
ATOM 799 C CA . SER A 1 103 ? -10.709 -4.463 -1.616 1.00 95.94 103 SER A CA 1
ATOM 800 C C . SER A 1 103 ? -12.169 -4.671 -1.197 1.00 95.94 103 SER A C 1
ATOM 802 O O . SER A 1 103 ? -13.069 -4.088 -1.801 1.00 95.94 103 SER A O 1
ATOM 804 N N . ASN A 1 104 ? -12.398 -5.430 -0.124 1.00 95.06 104 ASN A N 1
ATOM 805 C CA . ASN A 1 104 ? -13.713 -5.649 0.474 1.00 95.06 104 ASN A CA 1
ATOM 806 C C . ASN A 1 104 ? -14.006 -4.730 1.680 1.00 95.06 104 ASN A C 1
ATOM 808 O O . ASN A 1 104 ? -15.069 -4.838 2.294 1.00 95.06 104 ASN A O 1
ATOM 812 N N . ASP A 1 105 ? -13.097 -3.817 2.042 1.00 94.19 105 ASP A N 1
ATOM 813 C CA . ASP A 1 105 ? -13.276 -2.928 3.192 1.00 94.19 105 ASP A CA 1
ATOM 814 C C . ASP A 1 105 ? -14.144 -1.706 2.842 1.00 94.19 105 ASP A C 1
ATOM 816 O O . ASP A 1 105 ? -13.695 -0.727 2.236 1.00 94.19 105 ASP A O 1
ATOM 820 N N . ALA A 1 106 ? -15.402 -1.745 3.289 1.00 92.06 106 ALA A N 1
ATOM 821 C CA . ALA A 1 106 ? -16.362 -0.664 3.093 1.00 92.06 106 ALA A CA 1
ATOM 822 C C . ALA A 1 106 ? -15.947 0.661 3.760 1.00 92.06 106 ALA A C 1
ATOM 824 O O . ALA A 1 106 ? -16.258 1.723 3.228 1.00 92.06 106 ALA A O 1
ATOM 825 N N . VAL A 1 107 ? -15.228 0.625 4.888 1.00 90.75 107 VAL A N 1
ATOM 826 C CA . VAL A 1 107 ? -14.802 1.832 5.619 1.00 90.75 107 VAL A CA 1
ATOM 827 C C . VAL A 1 107 ? -13.698 2.552 4.854 1.00 90.75 107 VAL A C 1
ATOM 829 O O . VAL A 1 107 ? -13.734 3.775 4.701 1.00 90.75 107 VAL A O 1
ATOM 832 N N . VAL A 1 108 ? -12.720 1.801 4.344 1.00 91.19 108 VAL A N 1
ATOM 833 C CA . VAL A 1 108 ? -11.636 2.363 3.524 1.00 91.19 108 VAL A CA 1
ATOM 834 C C . VAL A 1 108 ? -12.199 2.918 2.215 1.00 91.19 108 VAL A C 1
ATOM 836 O O . VAL A 1 108 ? -11.838 4.029 1.818 1.00 91.19 108 VAL A O 1
ATOM 839 N N . LYS A 1 109 ? -13.130 2.190 1.590 1.00 92.94 109 LYS A N 1
ATOM 840 C CA . LYS A 1 109 ? -13.827 2.622 0.376 1.00 92.94 109 LYS A CA 1
ATOM 841 C C . LYS A 1 109 ? -14.620 3.913 0.583 1.00 92.94 109 LYS A C 1
ATOM 843 O O . LYS A 1 109 ? -14.431 4.864 -0.169 1.00 92.94 109 LYS A O 1
ATOM 848 N N . GLU A 1 110 ? -15.447 3.984 1.625 1.00 90.50 110 GLU A N 1
ATOM 849 C CA . GLU A 1 110 ? -16.234 5.179 1.965 1.00 90.50 110 GLU A CA 1
ATOM 850 C C . GLU A 1 110 ? -15.327 6.398 2.207 1.00 90.50 110 GLU A C 1
ATOM 852 O O . GLU A 1 110 ? -15.597 7.500 1.729 1.00 90.50 110 GLU A O 1
ATOM 857 N N . ALA A 1 111 ? -14.205 6.207 2.905 1.00 89.19 111 ALA A N 1
ATOM 858 C CA . ALA A 1 111 ? -13.302 7.294 3.267 1.00 89.19 111 ALA A CA 1
ATOM 859 C C . ALA A 1 111 ? -12.438 7.824 2.107 1.00 89.19 111 ALA A C 1
ATOM 861 O O . ALA A 1 111 ? -12.005 8.985 2.149 1.00 89.19 111 ALA A O 1
ATOM 862 N N . LEU A 1 112 ? -12.134 6.989 1.111 1.00 88.75 112 LEU A N 1
ATOM 863 C CA . LEU A 1 112 ? -11.373 7.376 -0.082 1.00 88.75 112 LEU A CA 1
ATOM 864 C C . LEU A 1 112 ? -12.281 7.842 -1.229 1.00 88.75 112 LEU A C 1
ATOM 866 O O . LEU A 1 112 ? -11.875 8.703 -2.007 1.00 88.75 112 LEU A O 1
ATOM 870 N N . GLY A 1 113 ? -13.512 7.334 -1.294 1.00 90.88 113 GLY A N 1
ATOM 871 C CA . GLY A 1 113 ? -14.383 7.452 -2.460 1.00 90.88 113 GLY A CA 1
ATOM 872 C C . GLY A 1 113 ? -14.053 6.399 -3.521 1.00 90.88 113 GLY A C 1
ATOM 873 O O . GLY A 1 113 ? -12.941 5.868 -3.554 1.00 90.88 113 GLY A O 1
ATOM 874 N N . ASP A 1 114 ? -15.024 6.106 -4.389 1.00 90.62 114 ASP A N 1
ATOM 875 C CA . ASP A 1 114 ? -14.944 5.002 -5.355 1.00 90.62 114 ASP A CA 1
ATOM 876 C C . ASP A 1 114 ? -13.704 5.085 -6.251 1.00 90.62 114 ASP A C 1
ATOM 878 O O . ASP A 1 114 ? -12.943 4.122 -6.318 1.00 90.62 114 ASP A O 1
ATOM 882 N N . ASP A 1 115 ? -13.442 6.241 -6.863 1.00 90.25 115 ASP A N 1
ATOM 883 C CA . ASP A 1 115 ? -12.338 6.393 -7.818 1.00 90.25 115 ASP A CA 1
ATOM 884 C C . ASP A 1 115 ? -10.968 6.168 -7.164 1.00 90.25 115 ASP A C 1
ATOM 886 O O . ASP A 1 115 ? -10.149 5.392 -7.654 1.00 90.25 115 ASP A O 1
ATOM 890 N N . HIS A 1 116 ? -10.718 6.803 -6.013 1.00 90.50 116 HIS A N 1
ATOM 891 C CA . HIS A 1 116 ? -9.449 6.633 -5.300 1.00 90.50 116 HIS A CA 1
ATOM 892 C C . HIS A 1 116 ? -9.312 5.219 -4.740 1.00 90.50 116 HIS A C 1
ATOM 894 O O . HIS A 1 116 ? -8.208 4.683 -4.707 1.00 90.50 116 HIS A O 1
ATOM 900 N N . PHE A 1 117 ? -10.411 4.600 -4.313 1.00 93.44 117 PHE A N 1
ATOM 901 C CA . PHE A 1 117 ? -10.386 3.223 -3.847 1.00 93.44 117 PHE A CA 1
ATOM 902 C C . PHE A 1 117 ? -10.050 2.249 -4.983 1.00 93.44 117 PHE A C 1
ATOM 904 O O . PHE A 1 117 ? -9.167 1.413 -4.815 1.00 93.44 117 PHE A O 1
ATOM 911 N N . GLN A 1 118 ? -10.668 2.389 -6.158 1.00 93.38 118 GLN A N 1
ATOM 912 C CA . GLN A 1 118 ? -10.360 1.547 -7.320 1.00 93.38 118 GLN A CA 1
ATOM 913 C C . GLN A 1 118 ? -8.913 1.721 -7.785 1.00 93.38 118 GLN A C 1
ATOM 915 O O . GLN A 1 118 ? -8.212 0.732 -8.003 1.00 93.38 118 GLN A O 1
ATOM 920 N N . SER A 1 119 ? -8.435 2.965 -7.860 1.00 93.19 119 SER A N 1
ATOM 921 C CA . SER A 1 119 ? -7.038 3.258 -8.181 1.00 93.19 119 SER A CA 1
ATOM 922 C C . SER A 1 119 ? -6.081 2.621 -7.167 1.00 93.19 119 SER A C 1
ATOM 924 O O . SER A 1 119 ? -5.117 1.963 -7.549 1.00 93.19 119 SER A O 1
ATOM 926 N N . LEU A 1 120 ? -6.383 2.712 -5.870 1.00 94.81 120 LEU A N 1
ATOM 927 C CA . LEU A 1 120 ? -5.592 2.060 -4.829 1.00 94.81 120 LEU A CA 1
ATOM 928 C C . LEU A 1 120 ? -5.522 0.543 -5.016 1.00 94.81 120 LEU A C 1
ATOM 930 O O . LEU A 1 120 ? -4.428 -0.018 -4.977 1.00 94.81 120 LEU A O 1
ATOM 934 N N . ILE A 1 121 ? -6.666 -0.120 -5.198 1.00 96.25 121 ILE A N 1
ATOM 935 C CA . ILE A 1 121 ? -6.693 -1.576 -5.354 1.00 96.25 121 ILE A CA 1
ATOM 936 C C . ILE A 1 121 ? -5.923 -1.991 -6.604 1.00 96.25 121 ILE A C 1
ATOM 938 O O . ILE A 1 121 ? -5.119 -2.914 -6.512 1.00 96.25 121 ILE A O 1
ATOM 942 N N . ARG A 1 122 ? -6.079 -1.267 -7.720 1.00 95.19 122 ARG A N 1
ATOM 943 C CA . ARG A 1 122 ? -5.329 -1.529 -8.954 1.00 95.19 122 ARG A CA 1
ATOM 944 C C . ARG A 1 122 ? -3.820 -1.413 -8.735 1.00 95.19 122 ARG A C 1
ATOM 946 O O . ARG A 1 122 ? -3.097 -2.329 -9.110 1.00 95.19 122 ARG A O 1
ATOM 953 N N . LEU A 1 123 ? -3.339 -0.354 -8.077 1.00 94.75 123 LEU A N 1
ATOM 954 C CA . LEU A 1 123 ? -1.914 -0.213 -7.751 1.00 94.75 123 LEU A CA 1
ATOM 955 C C . LEU A 1 123 ? -1.400 -1.408 -6.936 1.00 94.75 123 LEU A C 1
ATOM 957 O O . LEU A 1 123 ? -0.366 -1.989 -7.268 1.00 94.75 123 LEU A O 1
ATOM 961 N N . LEU A 1 124 ? -2.116 -1.774 -5.868 1.00 94.94 124 LEU A N 1
ATOM 962 C CA . LEU A 1 124 ? -1.709 -2.863 -4.980 1.00 94.94 124 LEU A CA 1
ATOM 963 C C . LEU A 1 124 ? -1.739 -4.221 -5.688 1.00 94.94 124 LEU A C 1
ATOM 965 O O . LEU A 1 124 ? -0.795 -4.991 -5.540 1.00 94.94 124 LEU A O 1
ATOM 969 N N . SER A 1 125 ? -2.770 -4.499 -6.491 1.00 93.25 125 SER A N 1
ATOM 970 C CA . SER A 1 125 ? -2.871 -5.751 -7.244 1.00 93.25 125 SER A CA 1
ATOM 971 C C . SER A 1 125 ? -1.790 -5.863 -8.313 1.00 93.25 125 SER A C 1
ATOM 973 O O . SER A 1 125 ? -1.214 -6.934 -8.487 1.00 93.25 125 SER A O 1
ATOM 975 N N . THR A 1 126 ? -1.470 -4.760 -9.000 1.00 92.19 126 THR A N 1
ATOM 976 C CA . THR A 1 126 ? -0.389 -4.736 -9.991 1.00 92.19 126 THR A CA 1
ATOM 977 C C . THR A 1 126 ? 0.949 -4.984 -9.302 1.00 92.19 126 THR A C 1
ATOM 979 O O . THR A 1 126 ? 1.710 -5.844 -9.732 1.00 92.19 126 THR A O 1
ATOM 982 N N . ALA A 1 127 ? 1.221 -4.314 -8.181 1.00 92.00 127 ALA A N 1
ATOM 983 C CA . ALA A 1 127 ? 2.437 -4.544 -7.405 1.00 92.00 127 ALA A CA 1
ATOM 984 C C . ALA A 1 127 ? 2.552 -5.989 -6.885 1.00 92.00 127 ALA A C 1
ATOM 986 O O . ALA A 1 127 ? 3.633 -6.575 -6.955 1.00 92.00 127 ALA A O 1
ATOM 987 N N . ASP A 1 128 ? 1.453 -6.581 -6.407 1.00 91.56 128 ASP A N 1
ATOM 988 C CA . ASP A 1 128 ? 1.426 -7.981 -5.978 1.00 91.56 128 ASP A CA 1
ATOM 989 C C . ASP A 1 128 ? 1.721 -8.924 -7.153 1.00 91.56 128 ASP A C 1
ATOM 991 O O . ASP A 1 128 ? 2.561 -9.812 -7.022 1.00 91.56 128 ASP A O 1
ATOM 995 N N . HIS A 1 129 ? 1.115 -8.698 -8.323 1.00 88.31 129 HIS A N 1
ATOM 996 C CA . HIS A 1 129 ? 1.399 -9.485 -9.524 1.00 88.31 129 HIS A CA 1
ATOM 997 C C . HIS A 1 129 ? 2.886 -9.430 -9.903 1.00 88.31 129 HIS A C 1
ATOM 999 O O . HIS A 1 129 ? 3.525 -10.470 -10.046 1.00 88.31 129 HIS A O 1
ATOM 1005 N N . TRP A 1 130 ? 3.462 -8.227 -9.973 1.00 86.44 130 TRP A N 1
ATOM 1006 C CA . TRP A 1 130 ? 4.875 -8.024 -10.308 1.00 86.44 130 TRP A CA 1
ATOM 1007 C C . TRP A 1 130 ? 5.836 -8.639 -9.286 1.00 86.44 130 TRP A C 1
ATOM 1009 O O . TRP A 1 130 ? 6.880 -9.165 -9.660 1.00 86.44 130 TRP A O 1
ATOM 1019 N N . LYS A 1 131 ? 5.480 -8.631 -7.997 1.00 82.56 131 LYS A N 1
ATOM 1020 C CA . LYS A 1 131 ? 6.283 -9.249 -6.933 1.00 82.56 131 LYS A CA 1
ATOM 1021 C C . LYS A 1 131 ? 6.404 -10.770 -7.085 1.00 82.56 131 LYS A C 1
ATOM 1023 O O . LYS A 1 131 ? 7.401 -11.338 -6.639 1.00 82.56 131 LYS A O 1
ATOM 1028 N N . PHE A 1 132 ? 5.388 -11.421 -7.650 1.00 81.50 132 PHE A N 1
ATOM 1029 C CA . PHE A 1 132 ? 5.321 -12.881 -7.779 1.00 81.50 132 PHE A CA 1
ATOM 1030 C C . PHE A 1 132 ? 5.511 -13.388 -9.220 1.00 81.50 132 PHE A C 1
ATOM 1032 O O . PHE A 1 132 ? 5.598 -14.600 -9.424 1.00 81.50 132 PHE A O 1
ATOM 1039 N N . ALA A 1 133 ? 5.600 -12.498 -10.212 1.00 80.81 133 ALA A N 1
ATOM 1040 C CA . ALA A 1 133 ? 5.818 -12.862 -11.607 1.00 80.81 133 ALA A CA 1
ATOM 1041 C C . ALA A 1 133 ? 7.229 -13.434 -11.840 1.00 80.81 133 ALA A C 1
ATOM 1043 O O . ALA A 1 133 ? 8.231 -12.941 -11.319 1.00 80.81 133 ALA A O 1
ATOM 1044 N N . SER A 1 134 ? 7.317 -14.484 -12.659 1.00 64.56 134 SER A N 1
ATOM 1045 C CA . SER A 1 134 ? 8.588 -15.095 -13.060 1.00 64.56 134 SER A CA 1
ATOM 1046 C C . SER A 1 134 ? 9.150 -14.381 -14.287 1.00 64.56 134 SER A C 1
ATOM 1048 O O . SER A 1 134 ? 8.957 -14.853 -15.396 1.00 64.56 134 SER A O 1
ATOM 1050 N N . ALA A 1 135 ? 9.846 -13.263 -14.057 1.00 66.50 135 ALA A N 1
ATOM 1051 C CA . ALA A 1 135 ? 10.388 -12.343 -15.066 1.00 66.50 135 ALA A CA 1
ATOM 1052 C C . ALA A 1 135 ? 9.320 -11.713 -15.997 1.00 66.50 135 ALA A C 1
ATOM 1054 O O . ALA A 1 135 ? 8.428 -12.398 -16.488 1.00 66.50 135 ALA A O 1
ATOM 1055 N N . PRO A 1 136 ? 9.384 -10.396 -16.254 1.00 65.25 136 PRO A N 1
ATOM 1056 C CA . PRO A 1 136 ? 8.400 -9.745 -17.108 1.00 65.25 136 PRO A CA 1
ATOM 1057 C C . PRO A 1 136 ? 8.531 -10.213 -18.558 1.00 65.25 136 PRO A C 1
ATOM 1059 O O . PRO A 1 136 ? 9.629 -10.238 -19.119 1.00 65.25 136 PRO A O 1
ATOM 1062 N N . GLU A 1 137 ? 7.402 -10.557 -19.174 1.00 69.31 137 GLU A N 1
ATOM 1063 C CA . GLU A 1 137 ? 7.342 -10.802 -20.615 1.00 69.31 137 GLU A CA 1
ATOM 1064 C C . GLU A 1 137 ? 7.585 -9.492 -21.382 1.00 69.31 137 GLU A C 1
ATOM 1066 O O . GLU A 1 137 ? 7.254 -8.396 -20.911 1.00 69.31 137 GLU A O 1
ATOM 1071 N N . ASN A 1 138 ? 8.153 -9.598 -22.587 1.00 60.09 138 ASN A N 1
ATOM 1072 C CA . ASN A 1 138 ? 8.373 -8.448 -23.463 1.00 60.09 138 ASN A CA 1
ATOM 1073 C C . ASN A 1 138 ? 7.046 -7.688 -23.672 1.00 60.09 138 ASN A C 1
ATOM 1075 O O . ASN A 1 138 ? 6.073 -8.264 -24.150 1.00 60.09 138 ASN A O 1
ATOM 1079 N N . GLY A 1 139 ? 7.011 -6.407 -23.288 1.00 65.62 139 GLY A N 1
ATOM 1080 C CA . GLY A 1 139 ? 5.827 -5.535 -23.355 1.00 65.62 139 GLY A CA 1
ATOM 1081 C C . GLY A 1 139 ? 5.196 -5.194 -21.998 1.00 65.62 139 GLY A C 1
ATOM 1082 O O . GLY A 1 139 ? 4.660 -4.099 -21.837 1.00 65.62 139 GLY A O 1
ATOM 1083 N N . GLN A 1 140 ? 5.334 -6.046 -20.974 1.00 75.12 140 GLN A N 1
ATOM 1084 C CA . GLN A 1 140 ? 4.824 -5.730 -19.627 1.00 75.12 140 GLN A CA 1
ATOM 1085 C C . GLN A 1 140 ? 5.594 -4.559 -18.998 1.00 75.12 140 GLN A C 1
ATOM 1087 O O . GLN A 1 140 ? 5.006 -3.674 -18.379 1.00 75.12 140 GLN A O 1
ATOM 1092 N N . THR A 1 141 ? 6.909 -4.513 -19.213 1.00 76.19 141 THR A N 1
ATOM 1093 C CA . THR A 1 141 ? 7.773 -3.424 -18.734 1.00 76.19 141 THR A CA 1
ATOM 1094 C C . THR A 1 141 ? 7.465 -2.087 -19.414 1.00 76.19 141 THR A C 1
ATOM 1096 O O . THR A 1 141 ? 7.511 -1.051 -18.757 1.00 76.19 141 THR A O 1
ATOM 1099 N N . GLU A 1 142 ? 7.127 -2.094 -20.707 1.00 76.75 142 GLU A N 1
ATOM 1100 C CA . GLU A 1 142 ? 6.771 -0.876 -21.453 1.00 76.75 142 GLU A CA 1
ATOM 1101 C C . GLU A 1 142 ? 5.434 -0.308 -20.969 1.00 76.75 142 GLU A C 1
ATOM 1103 O O . GLU A 1 142 ? 5.350 0.873 -20.644 1.00 76.75 142 GLU A O 1
ATOM 1108 N N . SER A 1 143 ? 4.425 -1.167 -20.792 1.00 80.75 143 SER A N 1
ATOM 1109 C CA . SER A 1 143 ? 3.144 -0.766 -20.200 1.00 80.75 143 SER A CA 1
ATOM 1110 C C . SER A 1 143 ? 3.310 -0.214 -18.778 1.00 80.75 143 SER A C 1
ATOM 1112 O O . SER A 1 143 ? 2.694 0.791 -18.423 1.00 80.75 143 SER A O 1
ATOM 1114 N N . LEU A 1 144 ? 4.189 -0.814 -17.967 1.00 82.75 144 LEU A N 1
ATOM 1115 C CA . LEU A 1 144 ? 4.465 -0.322 -16.618 1.00 82.75 144 LEU A CA 1
ATOM 1116 C C . LEU A 1 144 ? 5.121 1.069 -16.624 1.00 82.75 144 LEU A C 1
ATOM 1118 O O . LEU A 1 144 ? 4.786 1.910 -15.788 1.00 82.75 144 LEU A O 1
ATOM 1122 N N . LEU A 1 145 ? 6.042 1.317 -17.559 1.00 83.31 145 LEU A N 1
ATOM 1123 C CA . LEU A 1 145 ? 6.701 2.614 -17.725 1.00 83.31 145 LEU A CA 1
ATOM 1124 C C . LEU A 1 145 ? 5.712 3.735 -18.071 1.00 83.31 145 LEU A C 1
ATOM 1126 O O . LEU A 1 145 ? 5.889 4.858 -17.600 1.00 83.31 145 LEU A O 1
ATOM 1130 N N . GLU A 1 146 ? 4.668 3.439 -18.844 1.00 85.75 146 GLU A N 1
ATOM 1131 C CA . GLU A 1 146 ? 3.612 4.405 -19.168 1.00 85.75 146 GLU A CA 1
ATOM 1132 C C . GLU A 1 146 ? 2.699 4.706 -17.970 1.00 85.75 146 GLU A C 1
ATOM 1134 O O . GLU A 1 146 ? 2.303 5.855 -17.761 1.00 85.75 146 GLU A O 1
ATOM 1139 N N . GLU A 1 147 ? 2.380 3.701 -17.148 1.00 86.81 147 GLU A N 1
ATOM 1140 C CA . GLU A 1 147 ? 1.485 3.874 -15.997 1.00 86.81 147 GLU A CA 1
ATOM 1141 C C . GLU A 1 147 ? 2.168 4.491 -14.763 1.00 86.81 147 GLU A C 1
ATOM 1143 O O . GLU A 1 147 ? 1.520 5.156 -13.951 1.00 86.81 147 GLU A O 1
ATOM 1148 N N . LEU A 1 148 ? 3.473 4.288 -14.591 1.00 86.94 148 LEU A N 1
ATOM 1149 C CA . LEU A 1 148 ? 4.232 4.736 -13.416 1.00 86.94 148 LEU A CA 1
ATOM 1150 C C . LEU A 1 148 ? 4.082 6.233 -13.088 1.00 86.94 148 LEU A C 1
ATOM 1152 O O . LEU A 1 148 ? 3.797 6.558 -11.928 1.00 86.94 148 LEU A O 1
ATOM 1156 N N . PRO A 1 149 ? 4.220 7.159 -14.058 1.00 87.88 149 PRO A N 1
ATOM 1157 C CA . PRO A 1 149 ? 4.012 8.584 -13.815 1.00 87.88 149 PRO A CA 1
ATOM 1158 C C . PRO A 1 149 ? 2.596 8.901 -13.322 1.00 87.88 149 PRO A C 1
ATOM 1160 O O . PRO A 1 149 ? 2.419 9.765 -12.461 1.00 87.88 149 PRO A O 1
ATOM 1163 N N . HIS A 1 150 ? 1.588 8.180 -13.824 1.00 88.62 150 HIS A N 1
ATOM 1164 C CA . HIS A 1 150 ? 0.203 8.347 -13.395 1.00 88.62 150 HIS A CA 1
ATOM 1165 C C . HIS A 1 150 ? 0.023 7.933 -11.930 1.00 88.62 150 HIS A C 1
ATOM 1167 O O . HIS A 1 150 ? -0.518 8.702 -11.133 1.00 88.62 150 HIS A O 1
ATOM 1173 N N . TRP A 1 151 ? 0.543 6.762 -11.550 1.00 89.31 151 TRP A N 1
ATOM 1174 C CA . TRP A 1 151 ? 0.492 6.271 -10.170 1.00 89.31 151 TRP A CA 1
ATOM 1175 C C . TRP A 1 151 ? 1.238 7.175 -9.191 1.00 89.31 151 TRP A C 1
ATOM 1177 O O . TRP A 1 151 ? 0.740 7.453 -8.100 1.00 89.31 151 TRP A O 1
ATOM 1187 N N . SER A 1 152 ? 2.405 7.673 -9.598 1.00 88.38 152 SER A N 1
ATOM 1188 C CA . SER A 1 152 ? 3.187 8.649 -8.840 1.00 88.38 152 SER A CA 1
ATOM 1189 C C . SER A 1 152 ? 2.393 9.930 -8.565 1.00 88.38 152 SER A C 1
ATOM 1191 O O . SER A 1 152 ? 2.326 10.375 -7.416 1.00 88.38 152 SER A O 1
ATOM 1193 N N . ALA A 1 153 ? 1.764 10.506 -9.593 1.00 87.94 153 ALA A N 1
ATOM 1194 C CA . ALA A 1 153 ? 0.974 11.725 -9.452 1.00 87.94 153 ALA A CA 1
ATOM 1195 C C . ALA A 1 153 ? -0.264 11.504 -8.569 1.00 87.94 153 ALA A C 1
ATOM 1197 O O . ALA A 1 153 ? -0.543 12.302 -7.672 1.00 87.94 153 ALA A O 1
ATOM 1198 N N . TRP A 1 154 ? -0.975 10.393 -8.782 1.00 90.38 154 TRP A N 1
ATOM 1199 C CA . TRP A 1 154 ? -2.151 10.018 -7.999 1.00 90.38 154 TRP A CA 1
ATOM 1200 C C . TRP A 1 154 ? -1.819 9.760 -6.523 1.00 90.38 154 TRP A C 1
ATOM 1202 O O . TRP A 1 154 ? -2.562 10.174 -5.637 1.00 90.38 154 TRP A O 1
ATOM 1212 N N . GLN A 1 155 ? -0.681 9.138 -6.208 1.00 85.25 155 GLN A N 1
ATOM 1213 C CA . GLN A 1 155 ? -0.314 8.872 -4.816 1.00 85.25 155 GLN A CA 1
ATOM 1214 C C . GLN A 1 155 ? -0.210 10.157 -3.978 1.00 85.25 155 GLN A C 1
ATOM 1216 O O . GLN A 1 155 ? -0.565 10.156 -2.796 1.00 85.25 155 GLN A O 1
ATOM 1221 N N . GLY A 1 156 ? 0.211 11.266 -4.593 1.00 81.94 156 GLY A N 1
ATOM 1222 C CA . GLY A 1 156 ? 0.233 12.578 -3.948 1.00 81.94 156 GLY A CA 1
ATOM 1223 C C . GLY A 1 156 ? -1.150 13.073 -3.502 1.00 81.94 156 GLY A C 1
ATOM 1224 O O . GLY A 1 156 ? -1.239 13.820 -2.527 1.00 81.94 156 GLY A O 1
ATOM 1225 N N . THR A 1 157 ? -2.235 12.633 -4.150 1.00 83.44 157 THR A N 1
ATOM 1226 C CA . THR A 1 157 ? -3.614 13.049 -3.829 1.00 83.44 157 THR A CA 1
ATOM 1227 C C . THR A 1 157 ? -4.263 12.194 -2.738 1.00 83.44 157 THR A C 1
ATOM 1229 O O . THR A 1 157 ? -5.250 12.607 -2.128 1.00 83.44 157 THR A O 1
ATOM 1232 N N . LEU A 1 158 ? -3.688 11.029 -2.416 1.00 78.38 158 LEU A N 1
ATOM 1233 C CA . LEU A 1 158 ? -4.236 10.090 -1.428 1.00 78.38 158 LEU A CA 1
ATOM 1234 C C . LEU A 1 158 ? -4.294 10.671 0.001 1.00 78.38 158 LEU A C 1
ATOM 1236 O O . LEU A 1 158 ? -5.086 10.231 0.839 1.00 78.38 158 LEU A O 1
ATOM 1240 N N . LEU A 1 159 ? -3.459 11.679 0.275 1.00 67.12 159 LEU A N 1
ATOM 1241 C CA . LEU A 1 159 ? -3.335 12.372 1.562 1.00 67.12 159 LEU A CA 1
ATOM 1242 C C . LEU A 1 159 ? -4.377 13.483 1.773 1.00 67.12 159 LEU A C 1
ATOM 1244 O O . LEU A 1 159 ? -4.520 13.979 2.890 1.00 67.12 159 LEU A O 1
ATOM 1248 N N . SER A 1 160 ? -5.099 13.900 0.732 1.00 61.78 160 SER A N 1
ATOM 1249 C CA . SER A 1 160 ? -5.799 15.192 0.734 1.00 61.78 160 SER A CA 1
ATOM 1250 C C . SER A 1 160 ? -7.140 15.215 1.474 1.00 61.78 160 SER A C 1
ATOM 1252 O O . SER A 1 160 ? -7.738 16.281 1.600 1.00 61.78 160 SER A O 1
ATOM 1254 N N . ARG A 1 161 ? -7.630 14.083 1.997 1.00 53.84 161 ARG A N 1
ATOM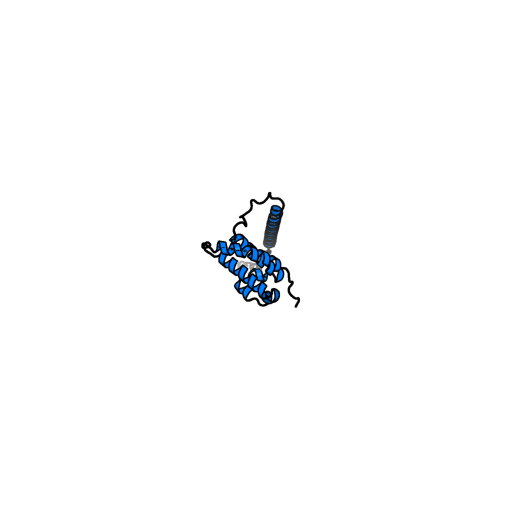 1255 C CA . ARG A 1 161 ? -8.919 14.035 2.704 1.00 53.84 161 ARG A CA 1
ATOM 1256 C C . ARG A 1 161 ? -8.762 13.357 4.065 1.00 53.84 161 ARG A C 1
ATOM 1258 O O . ARG A 1 161 ? -8.469 12.170 4.097 1.00 53.84 161 ARG A O 1
ATOM 1265 N N . PRO A 1 162 ? -8.942 14.044 5.204 1.00 54.03 162 PRO A N 1
ATOM 1266 C CA . PRO A 1 162 ? -9.094 13.356 6.483 1.00 54.03 162 PRO A CA 1
ATOM 1267 C C . PRO A 1 162 ? -10.393 12.527 6.474 1.00 54.03 162 PRO A C 1
ATOM 1269 O O . PRO A 1 162 ? -11.339 12.889 5.768 1.00 54.03 162 PRO A O 1
ATOM 1272 N N . PRO A 1 163 ? -10.466 11.398 7.208 1.00 54.62 163 PRO A N 1
ATOM 1273 C CA . PRO A 1 163 ? -11.727 10.676 7.355 1.00 54.62 163 PRO A CA 1
ATOM 1274 C C . PRO A 1 163 ? -12.780 11.628 7.938 1.00 54.62 163 PRO A C 1
ATOM 1276 O O . PRO A 1 163 ? -12.490 12.371 8.880 1.00 54.62 163 PRO A O 1
ATOM 1279 N N . ALA A 1 164 ? -13.980 11.642 7.350 1.00 49.62 164 ALA A N 1
ATOM 1280 C CA . ALA A 1 164 ? -15.101 12.381 7.915 1.00 49.62 164 ALA A CA 1
ATOM 1281 C C . ALA A 1 164 ? -15.297 11.889 9.354 1.00 49.62 164 ALA A C 1
ATOM 1283 O O . ALA A 1 164 ? -15.419 10.685 9.583 1.00 49.62 164 ALA A O 1
ATOM 1284 N N . LYS A 1 165 ? -15.230 12.807 10.326 1.00 48.22 165 LYS A N 1
ATOM 1285 C CA . LYS A 1 165 ? -15.498 12.481 11.728 1.00 48.22 165 LYS A CA 1
ATOM 1286 C C . LYS A 1 165 ? -16.903 11.875 11.799 1.00 48.22 165 LYS A C 1
ATOM 1288 O O . LYS A 1 165 ? -17.857 12.558 11.431 1.00 48.22 165 LYS A O 1
ATOM 1293 N N . ARG A 1 166 ? -16.993 10.608 12.209 1.00 41.59 166 ARG A N 1
ATOM 1294 C CA . ARG A 1 166 ? -18.231 10.031 12.741 1.00 41.59 166 ARG A CA 1
ATOM 1295 C C . ARG A 1 166 ? -18.474 10.579 14.138 1.00 41.59 166 ARG A C 1
ATOM 1297 O O . ARG A 1 166 ? -17.467 10.777 14.858 1.00 41.59 166 ARG A O 1
#

Sequence (166 aa):
MNQENARVLVPPRPNLGPEPWSEERSSQWPLLGAGLMLAALLAAAVWMISRRRRKRRAVSPPKPVTSLDTPDAQLLSLAVQARETLVTRFGPSLRARTTEEISNDAVVKEALGDDHFQSLIRLLSTADHWKFASAPENGQTESLLEELPHWSAWQGTLLSRPPAKR

Secondary structure (DSSP, 8-state):
---------PPPPP--PPPPP-------HHHHHHHHHHHHHHHHHHHHHHHHHHHTTSS-PPP-SS-TTSHHHHHHHHHHHHHHHHHHHH-GGGGG--HHHHHT-HHHHHHH-HHHHHHHHHHHHHHHHHHH-SSPPTTHHHHHHHHHHHHHHHHTTTTS-PPPP-

Radius of gyration: 36.85 Å; chains: 1; bounding box: 48×85×120 Å

pLDDT: mean 76.83, std 15.78, range [38.47, 96.44]